Protein AF-A0A0M4CYW8-F1 (afdb_monomer_lite)

Radius of gyration: 12.65 Å; chains: 1; bounding box: 29×31×26 Å

Organism: NCBI:txid1603606

Structure (mmCIF, N/CA/C/O backbone):
data_AF-A0A0M4CYW8-F1
#
_entry.id   AF-A0A0M4CYW8-F1
#
loop_
_atom_site.group_PDB
_atom_site.id
_atom_site.type_symbol
_atom_site.label_atom_id
_atom_site.label_alt_id
_atom_site.label_comp_id
_atom_site.label_asym_id
_atom_site.label_entity_id
_atom_site.label_seq_id
_atom_site.pdbx_PDB_ins_code
_atom_site.Cartn_x
_atom_site.Cartn_y
_atom_site.Cartn_z
_atom_site.occupancy
_atom_site.B_iso_or_equiv
_atom_site.auth_seq_id
_atom_site.auth_comp_id
_atom_site.auth_asym_id
_atom_site.auth_atom_id
_atom_site.pdbx_PDB_model_num
ATOM 1 N N . MET A 1 1 ? 16.729 -15.821 -0.636 1.00 72.62 1 MET A N 1
ATOM 2 C CA . MET A 1 1 ? 15.759 -15.191 0.294 1.00 72.62 1 MET A CA 1
ATOM 3 C C . MET A 1 1 ? 15.709 -13.699 0.026 1.00 72.62 1 MET A C 1
ATOM 5 O O . MET A 1 1 ? 16.664 -12.998 0.354 1.00 72.62 1 MET A O 1
ATOM 9 N N . SER A 1 2 ? 14.619 -13.228 -0.568 1.00 78.88 2 SER A N 1
ATOM 10 C CA . SER A 1 2 ? 14.387 -11.814 -0.866 1.00 78.88 2 SER A CA 1
ATOM 11 C C . SER A 1 2 ? 13.211 -11.321 -0.032 1.00 78.88 2 SER A C 1
ATOM 13 O O . SER A 1 2 ? 12.132 -11.894 -0.092 1.00 78.88 2 SER A O 1
ATOM 15 N N . VAL A 1 3 ? 13.394 -10.264 0.760 1.00 83.75 3 VAL A N 1
ATOM 16 C CA . VAL A 1 3 ? 12.282 -9.639 1.491 1.00 83.75 3 VAL A CA 1
ATOM 17 C C . VAL A 1 3 ? 11.818 -8.431 0.696 1.00 83.75 3 VAL A C 1
ATOM 19 O O . VAL A 1 3 ? 12.601 -7.508 0.471 1.00 83.75 3 VAL A O 1
ATOM 22 N N . TYR A 1 4 ? 10.555 -8.417 0.275 1.00 86.31 4 TYR A N 1
ATOM 23 C CA . TYR A 1 4 ? 9.969 -7.263 -0.399 1.00 86.31 4 TYR A CA 1
ATOM 24 C C . TYR A 1 4 ? 8.788 -6.704 0.392 1.00 86.31 4 TYR A C 1
ATOM 26 O O . TYR A 1 4 ? 7.974 -7.431 0.960 1.00 86.31 4 TYR A O 1
ATOM 34 N N . ARG A 1 5 ? 8.699 -5.374 0.445 1.00 88.00 5 ARG A N 1
ATOM 35 C CA . ARG A 1 5 ? 7.646 -4.664 1.172 1.00 88.00 5 ARG A CA 1
ATOM 36 C C . ARG A 1 5 ? 6.483 -4.344 0.246 1.00 88.00 5 ARG A C 1
ATOM 38 O O . ARG A 1 5 ? 6.660 -3.652 -0.753 1.00 88.00 5 ARG A O 1
ATOM 45 N N . LYS A 1 6 ? 5.283 -4.781 0.624 1.00 91.25 6 LYS A N 1
ATOM 46 C CA . LYS A 1 6 ? 4.022 -4.363 0.005 1.00 91.25 6 LYS A CA 1
ATOM 47 C C . LYS A 1 6 ? 3.329 -3.297 0.843 1.00 91.25 6 LYS A C 1
ATOM 49 O O . LYS A 1 6 ? 3.355 -3.366 2.070 1.00 91.25 6 LYS A O 1
ATOM 54 N N . TRP A 1 7 ? 2.667 -2.354 0.182 1.00 92.81 7 TRP A N 1
ATOM 55 C CA . TRP A 1 7 ? 1.904 -1.283 0.822 1.00 92.81 7 TRP A CA 1
ATOM 56 C C . TRP A 1 7 ? 0.408 -1.476 0.589 1.00 92.81 7 TRP A C 1
ATOM 58 O O . TRP A 1 7 ? 0.004 -1.934 -0.475 1.00 92.81 7 TRP A O 1
ATOM 68 N N . TYR A 1 8 ? -0.416 -1.101 1.565 1.00 94.12 8 TYR A N 1
ATOM 69 C CA . TYR A 1 8 ? -1.877 -1.173 1.504 1.00 94.12 8 TYR A CA 1
ATOM 70 C C . TYR A 1 8 ? -2.515 0.086 2.088 1.00 94.12 8 TYR A C 1
ATOM 72 O O . TYR A 1 8 ? -1.951 0.712 2.974 1.00 94.12 8 TYR A O 1
ATOM 80 N N . CYS A 1 9 ? -3.698 0.465 1.614 1.00 94.25 9 CYS A N 1
ATOM 81 C CA . CYS A 1 9 ? -4.463 1.600 2.119 1.00 94.25 9 CYS A CA 1
ATOM 82 C C . CYS A 1 9 ? -5.868 1.140 2.496 1.00 94.25 9 CYS A C 1
ATOM 84 O O . CYS A 1 9 ? -6.507 0.403 1.750 1.00 94.25 9 CYS A O 1
ATOM 86 N N . THR A 1 10 ? -6.364 1.605 3.639 1.00 94.06 10 THR A N 1
ATOM 87 C CA . THR A 1 10 ? -7.677 1.234 4.196 1.00 94.06 10 THR A CA 1
ATOM 88 C C . THR A 1 10 ? -8.730 2.338 4.073 1.00 94.06 10 THR A C 1
ATOM 90 O O . THR A 1 10 ? -9.813 2.237 4.647 1.00 94.06 10 THR A O 1
ATOM 93 N N . CYS A 1 11 ? -8.468 3.385 3.282 1.00 91.00 11 CYS A N 1
ATOM 94 C CA . CYS A 1 11 ? -9.339 4.561 3.165 1.00 91.00 11 CYS A CA 1
ATOM 95 C C . CYS A 1 11 ? -10.780 4.260 2.709 1.00 91.00 11 CYS A C 1
ATOM 97 O O . CYS A 1 11 ? -11.685 5.042 2.996 1.00 91.00 11 CYS A O 1
ATOM 99 N N . LYS A 1 12 ? -11.005 3.136 2.015 1.00 87.56 12 LYS A N 1
ATOM 100 C CA . LYS A 1 12 ? -12.321 2.674 1.538 1.00 87.56 12 LYS A CA 1
ATOM 101 C C . LYS A 1 12 ? -12.952 1.592 2.428 1.00 87.56 12 LYS A C 1
ATOM 103 O O . LYS A 1 12 ? -13.929 0.970 2.027 1.00 87.56 12 LYS A O 1
ATOM 108 N N . GLY A 1 13 ? -12.396 1.345 3.616 1.00 87.31 13 GLY A N 1
ATOM 109 C CA . GLY A 1 13 ? -12.865 0.325 4.561 1.00 87.31 13 GLY A CA 1
ATOM 110 C C . GLY A 1 13 ? -12.299 -1.081 4.327 1.00 87.31 13 GLY A C 1
ATOM 111 O O . GLY A 1 13 ? -12.462 -1.944 5.183 1.00 87.31 13 GLY A O 1
ATOM 112 N N . LEU A 1 14 ? -11.597 -1.309 3.214 1.00 89.06 14 LEU A N 1
ATOM 113 C CA . LEU A 1 14 ? -10.861 -2.543 2.925 1.00 89.06 14 LEU A CA 1
ATOM 114 C C . LEU A 1 14 ? -9.410 -2.206 2.556 1.00 89.06 1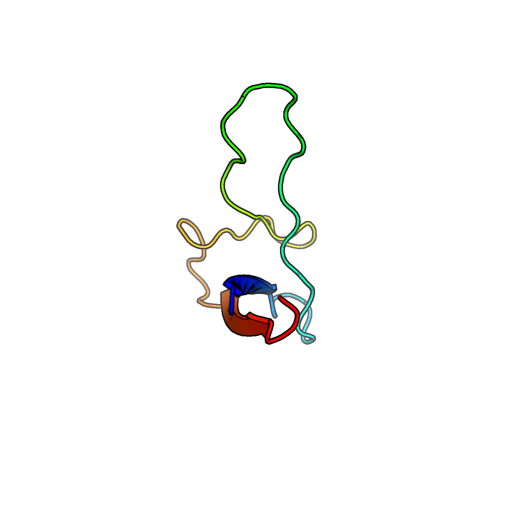4 LEU A C 1
ATOM 116 O O . LEU A 1 14 ? -9.189 -1.159 1.942 1.00 89.06 14 LEU A O 1
ATOM 120 N N . PRO A 1 15 ? -8.432 -3.062 2.910 1.00 91.69 15 PRO A N 1
ATOM 121 C CA . PRO A 1 15 ? -7.043 -2.879 2.510 1.00 91.69 15 PRO A CA 1
ATOM 122 C C . PRO A 1 15 ? -6.895 -3.102 1.000 1.00 91.69 15 PRO A C 1
ATOM 124 O O . PRO A 1 15 ? -7.084 -4.210 0.502 1.00 91.69 15 PRO A O 1
ATOM 127 N N . VAL A 1 16 ? -6.556 -2.041 0.275 1.00 92.31 16 VAL A N 1
ATOM 128 C CA . VAL A 1 16 ? -6.268 -2.054 -1.166 1.00 92.31 16 VAL A CA 1
ATOM 129 C C . VAL A 1 16 ? -4.776 -1.841 -1.371 1.00 92.31 16 VAL A C 1
ATOM 131 O O . VAL A 1 16 ? -4.196 -0.987 -0.706 1.00 92.31 16 VAL A O 1
ATOM 134 N N . GLU A 1 17 ? -4.154 -2.601 -2.269 1.00 93.31 17 GLU A N 1
ATOM 135 C CA . GLU A 1 17 ? -2.716 -2.504 -2.532 1.00 93.31 17 GLU A CA 1
ATOM 136 C C . GLU A 1 17 ? -2.326 -1.132 -3.127 1.00 93.31 17 GLU A C 1
ATOM 138 O O . GLU A 1 17 ? -2.967 -0.617 -4.045 1.00 93.31 17 GLU A O 1
ATOM 143 N N . LEU A 1 18 ? -1.264 -0.568 -2.549 1.00 92.50 18 LEU A N 1
ATOM 144 C CA . LEU A 1 18 ? -0.304 0.370 -3.126 1.00 92.50 18 LEU A CA 1
ATOM 145 C C . LEU A 1 18 ? -0.024 0.209 -4.619 1.00 92.50 18 LEU A C 1
ATOM 147 O O . LEU A 1 18 ? 0.545 -0.822 -4.963 1.00 92.50 18 LEU A O 1
ATOM 151 N N . VAL A 1 19 ? -0.292 1.190 -5.482 1.00 90.56 19 VAL A N 1
ATOM 152 C CA . VAL A 1 19 ? 0.299 1.169 -6.833 1.00 90.56 19 VAL A CA 1
ATOM 153 C C . VAL A 1 19 ? 1.501 2.099 -6.896 1.00 90.56 19 VAL A C 1
ATOM 155 O O . VAL A 1 19 ? 1.503 3.165 -6.282 1.00 90.56 19 VAL A O 1
ATOM 158 N N . TYR A 1 20 ? 2.524 1.684 -7.634 1.00 87.56 20 TYR A N 1
ATOM 159 C CA . TYR A 1 20 ? 3.661 2.527 -7.981 1.00 87.56 20 TYR A CA 1
ATOM 160 C C . TYR A 1 20 ? 3.377 3.178 -9.329 1.00 87.56 20 TYR A C 1
ATOM 162 O O . TYR A 1 20 ? 2.830 2.528 -10.220 1.00 87.56 20 TYR A O 1
ATOM 170 N N . GLU A 1 21 ? 3.740 4.447 -9.487 1.00 81.56 21 GLU A N 1
ATOM 171 C CA . GLU A 1 21 ? 3.751 5.045 -10.816 1.00 81.56 21 GLU A CA 1
ATOM 172 C C . GLU A 1 21 ? 4.877 4.387 -11.623 1.00 81.56 21 GLU A C 1
ATOM 174 O O . GLU A 1 21 ? 6.049 4.467 -11.249 1.00 81.56 21 GLU A O 1
ATOM 179 N N . GLU A 1 22 ? 4.521 3.683 -12.698 1.00 66.12 22 GLU A N 1
ATOM 180 C CA . GLU A 1 22 ? 5.484 3.124 -13.649 1.00 66.12 22 GLU A CA 1
ATOM 181 C C . GLU A 1 22 ? 6.045 4.262 -14.510 1.00 66.12 22 GLU A C 1
ATOM 183 O O . GLU A 1 22 ? 5.683 4.429 -15.674 1.00 66.12 22 GLU A O 1
ATOM 188 N N . ASN A 1 23 ? 6.899 5.097 -13.919 1.00 58.53 23 ASN A N 1
ATOM 189 C CA . ASN A 1 23 ? 7.707 6.028 -14.690 1.00 58.53 23 ASN A CA 1
ATOM 190 C C . ASN A 1 23 ? 8.883 5.268 -15.319 1.00 58.53 23 ASN A C 1
ATOM 192 O O . ASN A 1 23 ? 9.514 4.427 -14.683 1.00 58.53 23 ASN A O 1
ATOM 196 N N . PHE A 1 24 ? 9.150 5.545 -16.596 1.00 57.59 24 PHE A N 1
ATOM 197 C CA . PHE A 1 24 ? 10.217 4.907 -17.379 1.00 57.59 24 PHE A CA 1
ATOM 198 C C . PHE A 1 24 ? 11.632 5.362 -16.964 1.00 57.59 24 PHE A C 1
ATOM 200 O O . PHE A 1 24 ? 12.614 4.852 -17.500 1.00 57.59 24 PHE A O 1
ATOM 207 N N . GLU A 1 25 ? 11.744 6.309 -16.029 1.00 57.25 25 GLU A N 1
ATOM 208 C CA . GLU A 1 25 ? 13.005 6.751 -15.430 1.00 57.25 25 GLU A CA 1
ATOM 209 C C . GLU A 1 25 ? 13.307 5.948 -14.153 1.00 57.25 25 GLU A C 1
ATOM 211 O O . GLU A 1 25 ? 12.405 5.591 -13.403 1.00 57.25 25 GLU A O 1
ATOM 216 N N . GLU A 1 26 ? 14.590 5.645 -13.936 1.00 57.66 26 GLU A N 1
ATOM 217 C CA . GLU A 1 26 ? 15.174 4.643 -13.018 1.00 57.66 2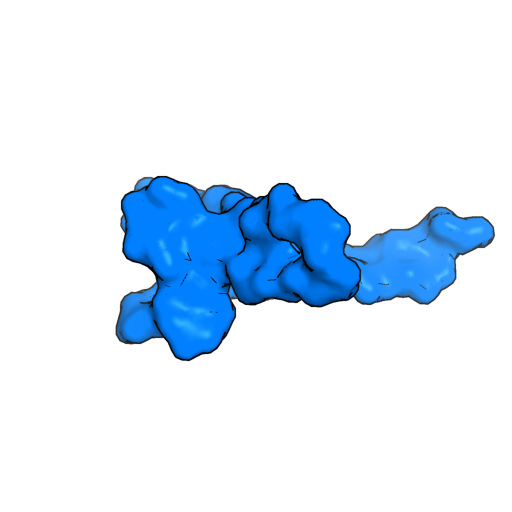6 GLU A CA 1
ATOM 218 C C . GLU A 1 26 ? 14.751 4.677 -11.531 1.00 57.66 26 GLU A C 1
ATOM 220 O O . GLU A 1 26 ? 15.159 3.800 -10.766 1.00 57.66 26 GLU A O 1
ATOM 225 N N . GLU A 1 27 ? 13.902 5.609 -11.098 1.00 59.44 27 GLU A N 1
ATOM 226 C CA . GLU A 1 27 ? 13.459 5.733 -9.710 1.00 59.44 27 GLU A CA 1
ATOM 227 C C . GLU A 1 27 ? 11.950 5.474 -9.592 1.00 59.44 27 GLU A C 1
ATOM 229 O O . GLU A 1 27 ? 11.114 6.330 -9.884 1.00 59.44 27 GLU A O 1
ATOM 234 N N . LYS A 1 28 ? 11.581 4.265 -9.141 1.00 65.88 28 LYS A N 1
ATOM 235 C CA . LYS A 1 28 ? 10.199 3.980 -8.728 1.00 65.88 28 LYS A CA 1
ATOM 236 C C . LYS A 1 28 ? 9.830 4.961 -7.615 1.00 65.88 28 LYS A C 1
ATOM 238 O O . LYS A 1 28 ? 10.383 4.872 -6.520 1.00 65.88 28 LYS A O 1
ATOM 243 N N . GLY A 1 29 ? 8.901 5.872 -7.902 1.00 78.94 29 GLY A N 1
ATOM 244 C CA . GLY A 1 29 ? 8.387 6.830 -6.926 1.00 78.94 29 GLY A CA 1
ATOM 245 C C . GLY A 1 29 ? 7.704 6.156 -5.732 1.00 78.94 29 GLY A C 1
ATOM 246 O O . GLY A 1 29 ? 7.594 4.931 -5.643 1.00 78.94 29 GLY A O 1
ATOM 247 N N . GLU A 1 30 ? 7.214 6.957 -4.789 1.00 86.88 30 GLU A N 1
ATOM 248 C CA . GLU A 1 30 ? 6.464 6.412 -3.658 1.00 86.88 30 GLU A CA 1
ATOM 249 C C . GLU A 1 30 ? 5.135 5.785 -4.113 1.00 86.88 30 GLU A C 1
ATOM 251 O O . GLU A 1 30 ? 4.461 6.320 -4.999 1.00 86.88 30 GLU A O 1
ATOM 256 N N . PRO A 1 31 ? 4.719 4.662 -3.504 1.00 91.38 31 PRO A N 1
ATOM 257 C CA . PRO A 1 31 ? 3.451 4.053 -3.847 1.00 91.38 31 PRO A CA 1
ATOM 258 C C . PRO A 1 31 ? 2.300 4.917 -3.324 1.00 91.38 31 PRO A C 1
ATOM 260 O O . PRO A 1 31 ? 2.387 5.504 -2.243 1.00 91.38 31 PRO A O 1
ATOM 263 N N . PHE A 1 32 ? 1.194 4.964 -4.060 1.00 92.06 32 PHE A N 1
ATOM 264 C CA . PHE A 1 32 ? 0.044 5.797 -3.723 1.00 92.06 32 PHE A CA 1
ATOM 265 C C 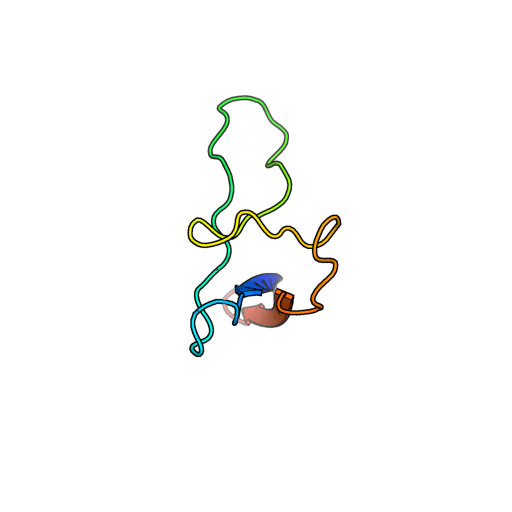. PHE A 1 32 ? -1.273 5.026 -3.814 1.00 92.06 32 PHE A C 1
ATOM 267 O O . PHE A 1 32 ? -1.441 4.081 -4.589 1.00 92.06 32 PHE A O 1
ATOM 274 N N . CYS A 1 33 ? -2.248 5.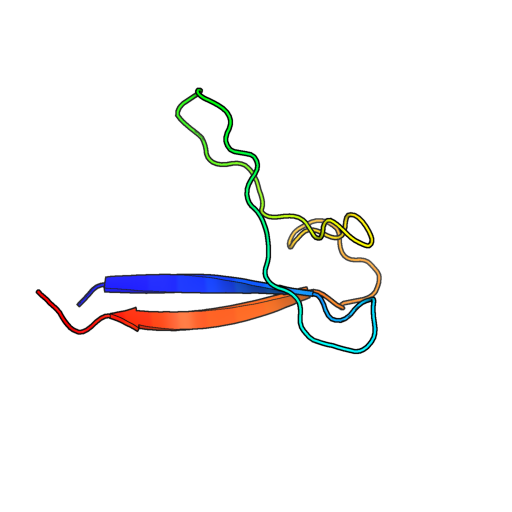427 -3.003 1.00 91.94 33 CYS A N 1
ATOM 275 C CA . CYS A 1 33 ? -3.597 4.891 -3.091 1.00 91.94 33 CYS A CA 1
ATOM 276 C C . CYS A 1 33 ? -4.362 5.570 -4.232 1.00 91.94 33 CYS A C 1
ATOM 278 O O . CYS A 1 33 ? -4.652 6.761 -4.157 1.00 91.94 33 CYS A O 1
ATOM 280 N N . GLN A 1 34 ? -4.825 4.811 -5.227 1.00 90.00 34 GLN A N 1
ATOM 281 C CA . GLN A 1 34 ? -5.666 5.350 -6.313 1.00 90.00 34 GLN A CA 1
ATOM 282 C C . GLN A 1 34 ? -7.032 5.885 -5.839 1.00 90.00 34 GLN A C 1
ATOM 284 O O . GLN A 1 34 ? -7.745 6.547 -6.587 1.00 90.00 34 GLN A O 1
ATOM 289 N N . GLY A 1 35 ? -7.445 5.557 -4.610 1.00 88.50 35 GLY A N 1
ATOM 290 C CA . GLY A 1 35 ? -8.727 5.969 -4.045 1.00 88.50 35 GLY A CA 1
ATOM 291 C C . GLY A 1 35 ? -8.704 7.335 -3.366 1.00 88.50 35 GLY A C 1
ATOM 292 O O . GLY A 1 35 ? -9.615 8.129 -3.578 1.00 88.50 35 GLY A O 1
ATOM 293 N N . CYS A 1 36 ? -7.705 7.580 -2.518 1.00 89.19 36 CYS A N 1
ATOM 294 C CA . CYS A 1 36 ? -7.602 8.800 -1.711 1.00 89.19 36 CYS A CA 1
ATOM 295 C C . CYS A 1 36 ? -6.308 9.592 -1.943 1.00 89.19 36 CYS A C 1
ATOM 297 O O . CYS A 1 36 ? -6.160 10.659 -1.356 1.00 89.19 36 CYS A O 1
ATOM 299 N N . GLY A 1 37 ? -5.376 9.070 -2.745 1.00 88.69 37 GLY A N 1
ATOM 300 C CA . GLY A 1 37 ? -4.068 9.676 -2.995 1.00 88.69 37 GLY A CA 1
ATOM 301 C C . GLY A 1 37 ? -3.059 9.532 -1.853 1.00 88.69 37 GLY A C 1
ATOM 302 O O . GLY A 1 37 ? -1.981 10.098 -1.953 1.00 88.69 37 GLY A O 1
ATOM 303 N N . ALA A 1 38 ? -3.382 8.804 -0.777 1.00 91.69 38 ALA A N 1
ATOM 304 C CA . ALA A 1 38 ? -2.470 8.646 0.356 1.00 91.69 38 ALA A CA 1
ATOM 305 C C . ALA A 1 38 ? -1.196 7.886 -0.044 1.00 91.69 38 ALA A C 1
ATOM 307 O O . ALA A 1 38 ? -1.277 6.862 -0.730 1.00 91.69 38 ALA A O 1
ATOM 308 N N . THR A 1 39 ? -0.049 8.369 0.431 1.00 91.81 39 THR A N 1
ATOM 309 C CA . THR A 1 39 ? 1.280 7.760 0.261 1.00 91.81 39 THR A CA 1
ATOM 310 C C . THR A 1 39 ? 1.899 7.465 1.633 1.00 91.81 39 THR A C 1
ATOM 312 O O . THR A 1 39 ? 1.454 8.035 2.630 1.00 91.81 39 THR A O 1
ATOM 315 N N . PRO A 1 40 ? 2.937 6.613 1.730 1.00 89.50 40 PRO A N 1
ATOM 316 C CA . PRO A 1 40 ? 3.659 6.381 2.984 1.00 89.50 40 PRO A CA 1
ATOM 317 C C . PRO A 1 40 ? 4.172 7.662 3.656 1.00 89.50 40 PRO A C 1
ATOM 319 O O . PRO A 1 40 ? 4.145 7.769 4.881 1.00 89.50 40 PRO A O 1
ATOM 322 N N . SER A 1 41 ? 4.619 8.634 2.859 1.00 88.31 41 SER A N 1
ATOM 323 C CA . SER A 1 41 ? 5.069 9.952 3.311 1.00 88.31 41 SER A CA 1
ATOM 324 C C . SER A 1 41 ? 3.935 10.946 3.582 1.00 88.31 41 SER A C 1
ATOM 326 O O . SER A 1 41 ? 4.114 11.884 4.360 1.00 88.31 41 SER A O 1
ATOM 328 N N . SER A 1 42 ? 2.768 10.763 2.958 1.00 87.62 42 SER A N 1
ATOM 329 C CA . SER A 1 42 ? 1.654 11.714 2.964 1.00 87.62 42 SER A CA 1
ATOM 330 C C . SER A 1 42 ? 0.320 11.009 3.214 1.00 87.62 42 SER A C 1
ATOM 332 O O . SER A 1 42 ? -0.534 10.855 2.340 1.00 87.62 42 SER A O 1
ATOM 334 N N . ASP A 1 43 ? 0.136 10.575 4.459 1.00 88.88 43 ASP A N 1
ATOM 335 C CA . ASP A 1 43 ? -1.090 9.936 4.933 1.00 88.88 43 ASP A CA 1
ATOM 336 C C . ASP A 1 43 ? -1.501 10.504 6.304 1.00 88.88 43 ASP A C 1
ATOM 338 O O . ASP A 1 43 ? -1.279 9.892 7.351 1.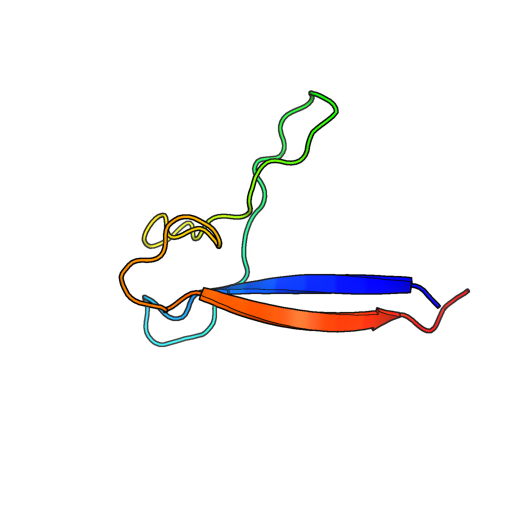00 88.88 43 ASP A O 1
ATOM 342 N N . PRO A 1 44 ? -2.132 11.694 6.335 1.00 84.81 44 PRO A N 1
ATOM 343 C CA . PRO A 1 44 ? -2.517 12.351 7.587 1.00 84.81 44 PRO A CA 1
ATOM 344 C C . PRO A 1 44 ? -3.551 11.553 8.394 1.00 84.81 44 PRO A C 1
ATOM 346 O O . PRO A 1 44 ? -3.753 11.821 9.575 1.00 84.81 44 PRO A O 1
ATOM 349 N N . LYS A 1 45 ? -4.233 10.594 7.756 1.00 86.25 45 LYS A N 1
ATOM 350 C CA . LYS A 1 45 ? -5.255 9.749 8.379 1.00 86.25 45 LYS A CA 1
ATOM 351 C C . LYS A 1 45 ? -4.713 8.400 8.860 1.00 86.25 45 LYS A C 1
ATOM 353 O O . LYS A 1 45 ? -5.501 7.634 9.405 1.00 86.25 45 LYS A O 1
ATOM 358 N N . GLN A 1 46 ? -3.422 8.113 8.663 1.00 87.81 46 GLN A N 1
ATOM 359 C CA . GLN A 1 46 ? -2.782 6.850 9.058 1.00 87.81 46 GLN A CA 1
ATOM 360 C C . GLN A 1 46 ? -3.547 5.608 8.553 1.00 87.81 46 GLN A C 1
ATOM 362 O O . GLN A 1 46 ? -3.747 4.627 9.265 1.00 87.81 46 GLN A O 1
ATOM 367 N N . THR A 1 47 ? -4.032 5.686 7.315 1.00 91.31 47 THR A N 1
ATOM 368 C CA . THR A 1 47 ? -4.724 4.615 6.596 1.00 91.31 47 THR A CA 1
ATOM 369 C C . THR A 1 47 ? -3.784 3.684 5.830 1.00 91.31 47 THR A C 1
ATOM 371 O O . THR A 1 47 ? -4.233 2.622 5.383 1.00 91.31 47 THR A O 1
ATOM 374 N N . VAL A 1 48 ? -2.518 4.074 5.652 1.00 92.94 48 VAL A N 1
ATOM 375 C CA . VAL A 1 48 ? -1.486 3.323 4.936 1.00 92.94 48 VAL A CA 1
ATOM 376 C C . VAL A 1 48 ? -0.801 2.326 5.873 1.00 92.94 48 VAL A C 1
ATOM 378 O O . VAL A 1 48 ? -0.378 2.645 6.980 1.00 92.94 48 VAL A O 1
ATOM 381 N N . LEU A 1 49 ? -0.690 1.091 5.402 1.00 93.25 49 LEU A N 1
ATOM 382 C CA . LEU A 1 49 ? -0.117 -0.058 6.088 1.00 93.25 49 LEU A CA 1
ATOM 383 C C . LEU A 1 49 ? 0.955 -0.680 5.194 1.00 93.25 49 LEU A C 1
ATOM 385 O O . LEU A 1 49 ? 0.851 -0.616 3.970 1.00 93.25 49 LEU A O 1
ATOM 389 N N . TYR A 1 50 ? 1.949 -1.337 5.783 1.00 91.69 50 TYR A N 1
ATOM 390 C CA . TYR A 1 50 ? 2.912 -2.141 5.034 1.00 91.69 50 TYR A CA 1
ATOM 391 C C . TYR A 1 50 ? 2.934 -3.582 5.535 1.00 91.69 50 TYR A C 1
ATOM 393 O O . TYR A 1 50 ? 2.595 -3.868 6.684 1.00 91.69 50 TYR A O 1
ATOM 401 N N . ARG A 1 51 ? 3.327 -4.496 4.650 1.00 91.62 51 ARG A N 1
ATOM 402 C CA . ARG A 1 51 ? 3.579 -5.897 4.970 1.00 91.62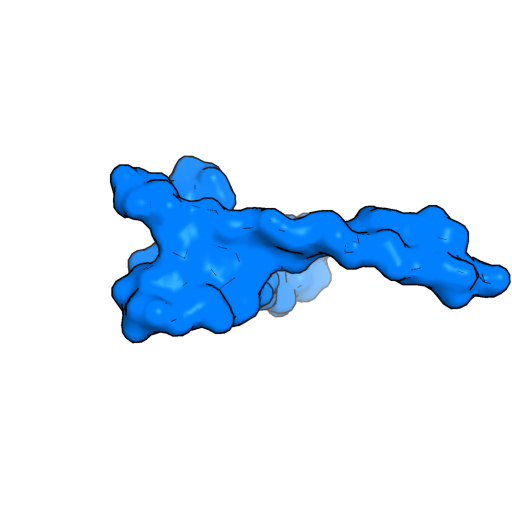 51 ARG A CA 1
ATOM 403 C C . ARG A 1 51 ? 4.821 -6.356 4.233 1.00 91.62 51 ARG A C 1
ATOM 405 O O . ARG A 1 51 ? 4.865 -6.298 3.005 1.00 91.62 51 ARG A O 1
ATOM 412 N N . ASP A 1 52 ? 5.806 -6.812 4.986 1.00 91.69 52 ASP A N 1
ATOM 413 C CA . ASP A 1 52 ? 6.996 -7.435 4.429 1.00 91.69 52 ASP A CA 1
ATOM 414 C C . ASP A 1 52 ? 6.658 -8.892 4.069 1.00 91.69 52 ASP A C 1
ATOM 416 O O . ASP A 1 52 ? 6.020 -9.610 4.845 1.00 91.69 52 ASP A O 1
ATOM 420 N N . ILE A 1 53 ? 7.000 -9.293 2.849 1.00 89.38 53 ILE A N 1
ATOM 421 C CA . ILE A 1 53 ? 6.819 -10.649 2.340 1.00 89.38 53 ILE A CA 1
ATOM 422 C C . ILE A 1 53 ? 8.203 -11.240 2.137 1.00 89.38 53 ILE A C 1
ATOM 424 O O . ILE A 1 53 ? 9.030 -10.682 1.416 1.00 89.38 53 ILE A O 1
ATOM 428 N N . GLU A 1 54 ? 8.443 -12.358 2.809 1.00 87.69 54 GLU A N 1
ATOM 429 C CA . GLU A 1 54 ? 9.661 -13.137 2.657 1.00 87.69 54 GLU A CA 1
ATOM 430 C C . GLU A 1 54 ? 9.478 -14.105 1.491 1.00 87.69 54 GLU A C 1
ATOM 432 O O . GLU A 1 54 ? 8.646 -15.013 1.547 1.00 87.69 54 GLU A O 1
ATOM 437 N N . ASP A 1 55 ? 10.245 -13.891 0.432 1.00 80.62 55 ASP A N 1
ATOM 438 C CA . ASP A 1 55 ? 10.349 -14.798 -0.698 1.00 80.62 55 ASP A CA 1
ATOM 439 C C . ASP A 1 55 ? 11.523 -15.757 -0.467 1.00 80.62 55 ASP A C 1
ATOM 441 O O . ASP A 1 55 ? 12.683 -15.342 -0.341 1.00 80.62 55 ASP A O 1
ATOM 445 N N . TRP A 1 56 ? 11.205 -17.043 -0.324 1.00 73.50 56 TRP A N 1
ATOM 446 C CA . TRP A 1 56 ? 12.168 -18.105 -0.021 1.00 73.50 56 TRP A CA 1
ATOM 447 C C . TRP A 1 56 ? 12.637 -18.858 -1.279 1.00 73.50 56 TRP A C 1
ATOM 449 O O . TRP A 1 56 ? 13.421 -19.794 -1.139 1.00 73.50 56 TRP A O 1
ATOM 459 N N . GLU A 1 57 ? 12.199 -18.460 -2.479 1.00 62.84 57 GLU A N 1
ATOM 460 C CA . GLU A 1 57 ? 12.590 -19.083 -3.748 1.00 62.84 57 GLU A CA 1
ATOM 461 C C . GLU A 1 57 ? 13.843 -18.388 -4.317 1.00 62.84 57 GLU A C 1
ATOM 463 O O . GLU A 1 57 ? 13.757 -17.404 -5.047 1.00 62.84 57 GLU A O 1
ATOM 468 N N . ASP A 1 58 ? 15.025 -18.893 -3.944 1.00 55.62 58 ASP A N 1
ATOM 469 C CA . ASP A 1 58 ? 16.261 -18.766 -4.740 1.00 55.62 58 ASP A CA 1
ATOM 470 C C . ASP A 1 58 ? 16.735 -20.170 -5.139 1.00 55.62 58 ASP A C 1
ATOM 472 O O . ASP A 1 58 ? 16.870 -21.015 -4.218 1.00 55.62 58 ASP A O 1
#

Sequence (58 aa):
MSVYRKWYCTCKGLPVELVYEENFEEEKGEPFCQGCGATPSSDPKQTVLYRDIEDWED

Secondary structure (DSSP, 8-state):
-EEEEEEEE-TTSS-EE-BPP--SSS-----B-TTT---SSS-TT--EEEEEEEE---

Foldseek 3Di:
DDKDKWKFFCPVVDTDTFDWPPDPDPDGDFTADPPPRATPVRDPPPRMDMDIDDDPDD

pLDDT: mean 84.13, std 11.32, range [55.62, 94.25]